Protein AF-A0A069CX34-F1 (afdb_monomer)

Solvent-accessible surface area (backbone atoms only — not comparable to full-atom values): 5318 Å² total; per-residue (Å²): 132,85,62,50,67,60,53,45,56,52,44,56,52,49,45,57,53,39,51,60,55,44,70,64,40,70,56,61,70,59,54,53,49,44,54,51,51,48,52,48,52,70,46,43,68,78,61,76,50,54,72,68,56,43,51,52,48,52,53,51,38,54,54,50,52,51,51,52,52,51,33,52,51,48,33,52,50,38,55,55,52,44,53,53,45,54,51,50,45,58,58,45,72,70,59,130

Foldseek 3Di:
DDPLVVLLVVLVVLLVVLVVLLVVLPPPVLVVLLVVLVVLLVCPCVNVDDNVVSVVSVVVSVVSVVVNVVSVVSNVVSVVVNVVSVVVNVVSVPPD

Radius of gyration: 21.65 Å; Cα contacts (8 Å, |Δi|>4): 52; chains: 1; bounding box: 49×14×63 Å

pLDDT: mean 92.32, std 6.16, range [60.31, 97.94]

Nearest PDB structures (foldseek):
  4mh6-assembly1_A  TM=6.468E-01  e=2.541E+00  Vibrio parahaemolyticus RIMD 2210633
  5ew5-assembly4_D  TM=6.158E-01  e=2.133E+00  Escherichia coli
  6ox7-assembly1_C  TM=5.773E-01  e=2.133E+00  Homo sapiens
  2i1k-assembly1_A  TM=4.880E-01  e=2.397E+00  Spodoptera frugiperda

Structure (mmCIF, N/CA/C/O backbone):
data_AF-A0A069CX34-F1
#
_entry.id   AF-A0A069CX34-F1
#
loop_
_atom_site.group_PDB
_atom_site.id
_atom_site.type_symbol
_atom_site.label_atom_id
_atom_site.label_alt_id
_atom_site.label_comp_id
_atom_site.label_asym_id
_atom_site.label_entity_id
_atom_site.label_seq_id
_atom_site.pdbx_PDB_ins_code
_atom_site.Cartn_x
_atom_site.Cartn_y
_atom_site.Cartn_z
_atom_site.occupancy
_atom_site.B_iso_or_equiv
_atom_site.auth_seq_id
_atom_site.auth_comp_id
_atom_site.auth_asym_id
_atom_site.auth_atom_id
_atom_site.pdbx_PDB_model_num
ATOM 1 N N . MET A 1 1 ? -27.747 6.296 25.259 1.00 74.94 1 MET A N 1
ATOM 2 C CA . MET A 1 1 ? -26.606 5.586 25.874 1.00 74.94 1 MET A CA 1
ATOM 3 C C . MET A 1 1 ? -25.720 5.113 24.734 1.00 74.94 1 MET A C 1
ATOM 5 O O . MET A 1 1 ? -26.278 4.734 23.711 1.00 74.94 1 MET A O 1
ATOM 9 N N . ILE A 1 2 ? -24.398 5.234 24.845 1.00 83.50 2 ILE A N 1
ATOM 10 C CA . ILE A 1 2 ? -23.472 4.762 23.803 1.00 83.50 2 ILE A CA 1
ATOM 11 C C . ILE A 1 2 ? -23.433 3.229 23.859 1.00 83.50 2 ILE A C 1
ATOM 13 O O . ILE A 1 2 ? -23.297 2.673 24.945 1.00 83.50 2 ILE A O 1
ATOM 17 N N . ASP A 1 3 ? -23.560 2.554 22.715 1.00 93.31 3 ASP A N 1
ATOM 18 C CA . ASP A 1 3 ? -23.406 1.096 22.628 1.00 93.31 3 ASP A CA 1
ATOM 19 C C . ASP A 1 3 ? -21.919 0.734 22.500 1.00 93.31 3 ASP A C 1
ATOM 21 O O . ASP A 1 3 ? -21.377 0.577 21.402 1.00 93.31 3 ASP A O 1
ATOM 25 N N . ALA A 1 4 ? -21.239 0.653 23.646 1.00 94.19 4 ALA A N 1
ATOM 26 C CA . ALA A 1 4 ? -19.811 0.352 23.709 1.00 94.19 4 ALA A CA 1
ATOM 27 C C . ALA A 1 4 ? -19.478 -1.005 23.067 1.00 94.19 4 ALA A C 1
ATOM 29 O O . ALA A 1 4 ? -18.480 -1.127 22.360 1.00 94.19 4 ALA A O 1
ATOM 30 N N . LYS A 1 5 ? -20.342 -2.014 23.240 1.00 93.75 5 LYS A N 1
ATOM 31 C CA . LYS A 1 5 ? -20.125 -3.358 22.690 1.00 93.75 5 LYS A CA 1
ATOM 32 C C . LYS A 1 5 ? -20.151 -3.348 21.163 1.00 93.75 5 LYS A C 1
ATOM 34 O O . LYS A 1 5 ? -19.291 -3.972 20.539 1.00 93.75 5 LYS A O 1
ATOM 39 N N . GLN A 1 6 ? -21.101 -2.629 20.565 1.00 95.50 6 GLN A N 1
ATOM 40 C CA . GLN A 1 6 ? -21.168 -2.488 19.113 1.00 95.50 6 GLN A CA 1
ATOM 41 C C . GLN A 1 6 ? -19.943 -1.749 18.561 1.00 95.50 6 GLN A C 1
ATOM 43 O O . GLN A 1 6 ? -19.377 -2.176 17.554 1.00 95.50 6 GLN A O 1
ATOM 48 N N . ILE A 1 7 ? -19.503 -0.672 19.223 1.00 96.06 7 ILE A N 1
ATOM 49 C CA . ILE A 1 7 ? -18.324 0.096 18.795 1.00 96.06 7 ILE A CA 1
ATOM 50 C C . ILE A 1 7 ? -17.060 -0.766 18.845 1.00 96.06 7 ILE A C 1
ATOM 52 O O . ILE A 1 7 ? -16.307 -0.781 17.872 1.00 96.06 7 ILE A O 1
ATOM 56 N N . LEU A 1 8 ? -16.846 -1.519 19.927 1.00 95.94 8 LEU A N 1
ATOM 57 C CA . LEU A 1 8 ? -15.699 -2.424 20.053 1.00 95.94 8 LEU A CA 1
ATOM 58 C C . LEU A 1 8 ? -15.719 -3.502 18.961 1.00 95.94 8 LEU A C 1
ATOM 60 O O . LEU A 1 8 ? -14.732 -3.671 18.2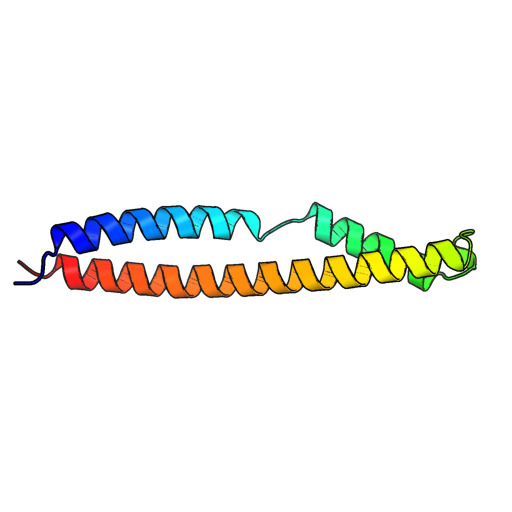52 1.00 95.94 8 LEU A O 1
ATOM 64 N N . SER A 1 9 ? -16.871 -4.146 18.734 1.00 96.88 9 SER A N 1
ATOM 65 C CA . SER A 1 9 ? -16.993 -5.188 17.705 1.00 96.88 9 SER A CA 1
ATOM 66 C C . SER A 1 9 ? -16.703 -4.674 16.292 1.00 96.88 9 SER A C 1
ATOM 68 O O . SER A 1 9 ? -16.084 -5.382 15.499 1.00 96.88 9 SER A O 1
ATOM 70 N N . LEU A 1 10 ? -17.164 -3.466 15.951 1.00 97.94 10 LEU A N 1
ATOM 71 C CA . LEU A 1 10 ? -16.879 -2.854 14.651 1.00 97.94 10 LEU A CA 1
ATOM 72 C C . LEU A 1 10 ? -15.421 -2.402 14.539 1.00 97.94 10 LEU A C 1
ATOM 74 O O . LEU A 1 10 ? -14.845 -2.467 13.456 1.00 97.94 10 LEU A O 1
ATOM 78 N N . SER A 1 11 ? -14.820 -1.971 15.648 1.00 97.56 11 SER A N 1
ATOM 79 C CA . SER A 1 11 ? -13.420 -1.550 15.693 1.00 97.56 11 SER A CA 1
ATOM 80 C C . SER A 1 11 ? -12.480 -2.727 15.431 1.00 97.56 11 SER A C 1
ATOM 82 O O . SER A 1 11 ? -11.580 -2.613 14.601 1.00 97.56 11 SER A O 1
ATOM 84 N N . ASP A 1 12 ? -12.743 -3.884 16.045 1.00 97.00 12 ASP A N 1
ATOM 85 C CA . ASP A 1 12 ? -11.987 -5.116 15.791 1.00 97.00 12 ASP A CA 1
ATOM 86 C C . ASP A 1 12 ? -12.103 -5.564 14.326 1.00 97.00 12 ASP A C 1
ATOM 88 O O . ASP A 1 12 ? -11.103 -5.912 13.689 1.00 97.00 12 ASP A O 1
ATOM 92 N N . ALA A 1 13 ? -13.314 -5.508 13.758 1.00 97.44 13 ALA A N 1
ATOM 93 C CA . ALA A 1 13 ? -13.544 -5.834 12.352 1.00 97.44 13 ALA A CA 1
ATOM 94 C C . ALA A 1 13 ? -12.783 -4.883 11.410 1.00 97.44 13 ALA A C 1
ATOM 96 O O . ALA A 1 13 ? -12.104 -5.337 10.486 1.00 97.44 13 ALA A O 1
ATOM 97 N N . ALA A 1 14 ? -12.831 -3.575 11.678 1.00 97.25 14 ALA A N 1
ATOM 98 C CA . ALA A 1 14 ? -12.119 -2.569 10.897 1.00 97.25 14 ALA A CA 1
ATOM 99 C C . ALA A 1 14 ? -10.591 -2.735 10.983 1.00 97.25 14 ALA A C 1
ATOM 101 O O . ALA A 1 14 ? -9.907 -2.630 9.964 1.00 97.25 14 ALA A O 1
ATOM 102 N N . LEU A 1 15 ? -10.040 -3.055 12.162 1.00 97.44 15 LEU A N 1
ATOM 103 C CA . LEU A 1 15 ? -8.610 -3.353 12.314 1.00 97.44 15 LEU A CA 1
ATOM 104 C C . LEU A 1 15 ? -8.191 -4.579 11.495 1.00 97.44 15 LEU A C 1
ATOM 106 O O . LEU A 1 15 ? -7.149 -4.552 10.835 1.00 97.44 15 LEU A O 1
ATOM 110 N N . ALA A 1 16 ? -9.012 -5.632 11.476 1.00 95.19 16 ALA A N 1
ATOM 111 C CA . ALA A 1 16 ? -8.742 -6.821 10.672 1.00 95.19 16 ALA A CA 1
ATOM 112 C C . ALA A 1 16 ? -8.736 -6.518 9.162 1.00 95.19 16 ALA A C 1
ATOM 114 O O . ALA A 1 16 ? -7.917 -7.067 8.421 1.00 95.19 16 ALA A O 1
ATOM 115 N N . GLU A 1 17 ? -9.620 -5.638 8.686 1.00 94.44 17 GLU A N 1
ATOM 116 C CA . GLU A 1 17 ? -9.609 -5.160 7.298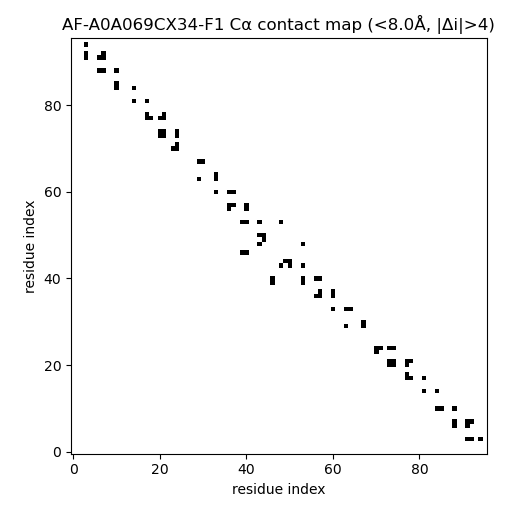 1.00 94.44 17 GLU A CA 1
ATOM 117 C C . GLU A 1 17 ? -8.368 -4.316 6.994 1.00 94.44 17 GLU A C 1
ATOM 119 O O . GLU A 1 17 ? -7.678 -4.565 6.004 1.00 94.44 17 GLU A O 1
ATOM 124 N N . MET A 1 18 ? -8.022 -3.377 7.876 1.00 93.38 18 MET A N 1
ATOM 125 C CA . MET A 1 18 ? -6.821 -2.548 7.753 1.00 93.38 18 MET A CA 1
ATOM 126 C C . MET A 1 18 ? -5.548 -3.390 7.658 1.00 93.38 18 MET A C 1
ATOM 128 O O . MET A 1 18 ? -4.691 -3.120 6.818 1.00 93.38 18 MET A O 1
ATOM 132 N N . GLN A 1 19 ? -5.435 -4.461 8.442 1.00 89.81 19 GLN A N 1
ATOM 133 C CA . GLN A 1 19 ? -4.263 -5.331 8.405 1.00 89.81 19 GLN A CA 1
ATOM 134 C C . GLN A 1 19 ? -4.116 -6.091 7.077 1.00 89.81 19 GLN A C 1
ATOM 136 O O . GLN A 1 19 ? -2.994 -6.277 6.602 1.00 89.81 19 GLN A O 1
ATOM 141 N N . LYS A 1 20 ? -5.230 -6.462 6.430 1.00 90.12 20 LYS A N 1
ATOM 142 C CA . LYS A 1 20 ? -5.214 -7.042 5.073 1.00 90.12 20 LYS A CA 1
ATOM 143 C C . LYS A 1 20 ? -4.741 -6.034 4.025 1.00 90.12 20 LYS A C 1
ATOM 145 O O . LYS A 1 20 ? -4.073 -6.414 3.071 1.00 90.12 20 LYS A O 1
ATOM 150 N N . ILE A 1 21 ? -5.079 -4.755 4.188 1.00 88.56 21 ILE A N 1
ATOM 151 C CA . ILE A 1 21 ? -4.608 -3.699 3.284 1.00 88.56 21 ILE A CA 1
ATOM 152 C C . ILE A 1 21 ? -3.115 -3.427 3.520 1.00 88.56 21 ILE A C 1
ATOM 154 O O . ILE A 1 21 ? -2.360 -3.262 2.564 1.00 88.56 21 ILE A O 1
ATOM 158 N N . ALA A 1 22 ? -2.663 -3.425 4.779 1.00 84.62 22 ALA A N 1
ATOM 159 C CA . ALA A 1 22 ? -1.262 -3.198 5.127 1.00 84.62 22 ALA A CA 1
ATOM 160 C C . ALA A 1 22 ? -0.323 -4.242 4.502 1.00 84.62 22 ALA A C 1
ATOM 162 O O . ALA A 1 22 ? 0.725 -3.864 3.976 1.00 84.62 22 ALA A O 1
ATOM 163 N N . SER A 1 23 ? -0.710 -5.525 4.513 1.00 80.50 23 SER A N 1
ATOM 164 C CA . SER A 1 23 ? 0.089 -6.619 3.941 1.00 80.50 23 SER A CA 1
ATOM 165 C C . SER A 1 23 ? 0.208 -6.565 2.415 1.00 80.50 23 SER A C 1
ATOM 167 O O . SER A 1 23 ? 1.155 -7.111 1.855 1.00 80.50 23 SER A O 1
ATOM 169 N N . ALA A 1 24 ? -0.701 -5.867 1.731 1.00 77.19 24 ALA A N 1
ATOM 170 C CA . ALA A 1 24 ? -0.631 -5.665 0.288 1.00 77.19 24 ALA A CA 1
ATOM 171 C C . ALA A 1 24 ? 0.412 -4.608 -0.130 1.00 77.19 24 ALA A C 1
ATOM 173 O O . ALA A 1 24 ? 0.736 -4.515 -1.309 1.00 77.19 24 ALA A O 1
ATOM 174 N N . GLY A 1 25 ? 0.939 -3.804 0.804 1.00 69.56 25 GLY A N 1
ATOM 175 C CA . GLY A 1 25 ? 1.766 -2.631 0.498 1.00 69.56 25 GLY A CA 1
ATOM 176 C C . GLY A 1 25 ? 3.218 -2.907 0.086 1.00 69.56 25 GLY A C 1
ATOM 177 O O . GLY A 1 25 ? 3.839 -2.040 -0.519 1.00 69.56 25 GLY A O 1
ATOM 178 N N . GLU A 1 26 ? 3.781 -4.084 0.372 1.00 72.44 26 GLU A N 1
ATOM 179 C CA . GLU A 1 26 ? 5.235 -4.295 0.230 1.00 72.44 26 GLU A CA 1
ATOM 180 C C . GLU A 1 26 ? 5.695 -4.636 -1.200 1.00 72.44 26 GLU A C 1
ATOM 182 O O . GLU A 1 26 ? 6.851 -4.403 -1.531 1.00 72.44 26 GLU A O 1
ATOM 187 N N . THR A 1 27 ? 4.804 -5.170 -2.046 1.00 84.00 27 THR A N 1
ATOM 188 C CA . THR A 1 27 ? 4.983 -5.552 -3.474 1.00 84.00 27 THR A CA 1
ATOM 189 C C . THR A 1 27 ? 6.423 -5.591 -4.053 1.00 84.00 27 THR A C 1
ATOM 191 O O . THR A 1 27 ? 6.714 -4.951 -5.072 1.00 84.00 27 THR A O 1
ATOM 194 N N . PRO A 1 28 ? 7.346 -6.407 -3.506 1.00 88.88 28 PRO A N 1
ATOM 195 C CA . PRO A 1 28 ? 8.775 -6.304 -3.828 1.00 88.88 28 PRO A CA 1
ATOM 196 C C . PRO A 1 28 ? 9.093 -6.654 -5.289 1.00 88.88 28 PRO A C 1
ATOM 198 O O . PRO A 1 28 ? 9.954 -6.033 -5.909 1.00 88.88 28 PRO A O 1
ATOM 201 N N . ALA A 1 29 ? 8.355 -7.600 -5.878 1.00 91.62 29 ALA A N 1
ATOM 202 C CA . ALA A 1 29 ? 8.512 -7.975 -7.283 1.00 91.62 29 ALA A CA 1
ATOM 203 C C . ALA A 1 29 ? 8.133 -6.838 -8.252 1.00 91.62 29 ALA A C 1
ATOM 205 O O . ALA A 1 29 ? 8.744 -6.697 -9.309 1.00 91.62 29 ALA A O 1
ATOM 206 N N . ILE A 1 30 ? 7.152 -6.005 -7.886 1.00 91.62 30 ILE A N 1
ATOM 207 C CA . ILE A 1 30 ? 6.709 -4.864 -8.698 1.00 91.62 30 ILE A CA 1
ATOM 208 C C . ILE A 1 30 ? 7.785 -3.779 -8.693 1.00 91.62 30 ILE A C 1
ATOM 210 O O . ILE A 1 30 ? 8.110 -3.235 -9.747 1.00 91.62 30 ILE A O 1
ATOM 214 N N . ILE A 1 31 ? 8.361 -3.495 -7.522 1.00 92.62 31 ILE A N 1
ATOM 215 C CA . ILE A 1 31 ? 9.462 -2.536 -7.377 1.00 92.62 31 ILE A CA 1
ATOM 216 C C . ILE A 1 31 ? 10.672 -3.005 -8.193 1.00 92.62 31 ILE A C 1
ATOM 218 O O . ILE A 1 31 ? 11.181 -2.247 -9.016 1.00 92.62 31 ILE A O 1
ATOM 222 N N . ALA A 1 32 ? 11.066 -4.275 -8.043 1.00 95.06 32 ALA A N 1
ATOM 223 C CA . ALA A 1 32 ? 12.193 -4.851 -8.772 1.00 95.06 32 ALA A CA 1
ATOM 224 C C . ALA A 1 32 ? 12.000 -4.798 -10.297 1.00 95.06 32 ALA A C 1
ATOM 226 O O . ALA A 1 32 ? 12.915 -4.405 -11.020 1.00 95.06 32 ALA A O 1
ATOM 227 N N . LEU A 1 33 ? 10.803 -5.136 -10.791 1.00 94.94 33 LEU A N 1
ATOM 228 C CA . LEU A 1 33 ? 10.493 -5.030 -12.216 1.00 94.94 33 LEU A CA 1
ATOM 229 C C . LEU A 1 33 ? 10.549 -3.571 -12.694 1.00 94.94 33 LEU A C 1
ATOM 231 O O . LEU A 1 33 ? 11.164 -3.294 -13.718 1.00 94.94 33 LEU A O 1
ATOM 235 N N . ASN A 1 34 ? 9.958 -2.629 -11.954 1.00 95.50 34 ASN A N 1
ATOM 236 C CA . ASN A 1 34 ? 10.003 -1.208 -12.303 1.00 95.50 34 ASN A CA 1
ATOM 237 C C . ASN A 1 34 ? 11.445 -0.663 -12.377 1.00 95.50 34 ASN A C 1
ATOM 239 O O . ASN A 1 34 ? 11.756 0.139 -13.261 1.00 95.50 34 ASN A O 1
ATOM 243 N N . ASP A 1 35 ? 12.325 -1.107 -11.479 1.00 95.31 35 ASP A N 1
ATOM 244 C CA . ASP A 1 35 ? 13.740 -0.731 -11.479 1.00 95.31 35 ASP A CA 1
ATOM 245 C C . ASP A 1 35 ? 14.512 -1.348 -12.648 1.00 95.31 35 ASP A C 1
ATOM 247 O O . ASP A 1 35 ? 15.360 -0.681 -13.239 1.00 95.31 35 ASP A O 1
ATOM 251 N N . GLU A 1 36 ? 14.205 -2.584 -13.037 1.00 95.50 36 GLU A N 1
ATOM 252 C CA . GLU A 1 36 ? 14.828 -3.209 -14.205 1.00 95.50 36 GLU A CA 1
ATOM 253 C C . GLU A 1 36 ? 14.388 -2.531 -15.509 1.00 95.50 36 GLU A C 1
ATOM 255 O O . GLU A 1 36 ? 15.223 -2.166 -16.338 1.00 95.50 36 GLU A O 1
ATOM 260 N N . LEU A 1 37 ? 13.089 -2.241 -15.647 1.00 94.88 37 LEU A N 1
ATOM 261 C CA . LEU A 1 37 ? 12.564 -1.472 -16.778 1.00 94.88 37 LEU A CA 1
ATOM 262 C C . LEU A 1 37 ? 13.223 -0.091 -16.873 1.00 94.88 37 LEU A C 1
ATOM 264 O O . LEU A 1 37 ? 13.539 0.356 -17.973 1.00 94.88 37 LEU A O 1
ATOM 268 N N . LYS A 1 38 ? 13.491 0.563 -15.734 1.00 94.56 38 LYS A N 1
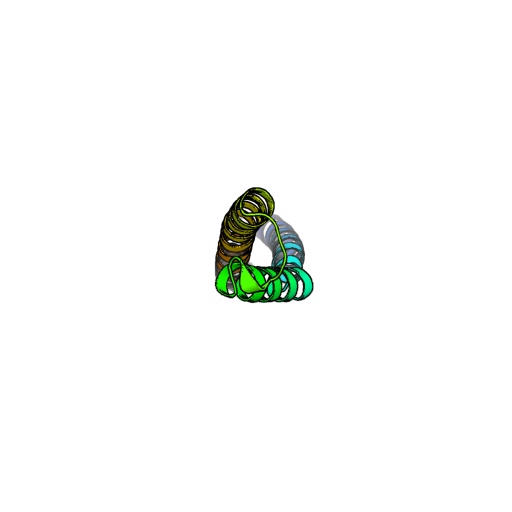ATOM 269 C CA . LYS A 1 38 ? 14.212 1.843 -15.684 1.00 94.56 38 LYS A CA 1
ATOM 270 C C . LYS A 1 38 ? 15.617 1.744 -16.275 1.00 94.56 38 LYS A C 1
ATOM 272 O O . LYS A 1 38 ? 16.024 2.644 -17.002 1.00 94.56 38 LYS A O 1
ATOM 277 N N . LYS A 1 39 ? 16.370 0.690 -15.947 1.00 94.69 39 LYS A N 1
ATOM 278 C CA . LYS A 1 39 ? 17.729 0.503 -16.479 1.00 94.69 39 LYS A CA 1
ATOM 279 C C . LYS A 1 39 ? 17.686 0.342 -17.995 1.00 94.69 39 LYS A C 1
ATOM 281 O O . LYS A 1 39 ? 18.431 1.013 -18.699 1.00 94.69 39 LYS A O 1
ATOM 286 N N . ILE A 1 40 ? 16.763 -0.483 -18.490 1.00 93.62 40 ILE A N 1
ATOM 287 C CA . ILE A 1 40 ? 16.603 -0.744 -19.924 1.00 93.62 40 ILE A CA 1
ATOM 288 C C . ILE A 1 40 ? 16.225 0.537 -20.677 1.00 93.62 40 ILE A C 1
ATOM 290 O O . ILE A 1 40 ? 16.824 0.843 -21.706 1.00 93.62 40 ILE A O 1
ATOM 294 N N . THR A 1 41 ? 15.278 1.328 -20.160 1.00 91.88 41 THR A N 1
ATOM 295 C CA . THR A 1 41 ? 14.891 2.591 -20.808 1.00 91.88 41 THR A CA 1
ATOM 296 C C . THR A 1 41 ? 16.011 3.632 -20.772 1.00 91.88 41 THR A C 1
ATOM 298 O O . THR A 1 41 ? 16.153 4.394 -21.725 1.00 91.88 41 THR A O 1
ATOM 301 N N . GLN A 1 42 ? 16.851 3.635 -19.731 1.00 92.94 42 GLN A N 1
ATOM 302 C CA . GLN A 1 42 ? 18.035 4.498 -19.636 1.00 92.94 42 GLN A CA 1
ATOM 303 C C . GLN A 1 42 ? 19.152 4.120 -20.616 1.00 92.94 42 GLN A C 1
ATOM 305 O O . GLN A 1 42 ? 19.857 5.012 -21.080 1.00 92.94 42 GLN A O 1
ATOM 310 N N . MET A 1 43 ? 19.291 2.836 -20.966 1.00 93.12 43 MET A N 1
ATOM 311 C CA . MET A 1 43 ? 20.211 2.388 -22.023 1.00 93.12 43 MET A CA 1
ATOM 312 C C . MET A 1 43 ? 19.776 2.867 -23.417 1.00 93.12 43 MET A C 1
ATOM 314 O O . MET A 1 43 ? 20.575 2.887 -24.351 1.00 93.12 43 MET A O 1
ATOM 318 N N . GLY A 1 44 ? 18.505 3.243 -23.592 1.00 88.06 44 GLY A N 1
ATOM 319 C CA . GLY A 1 44 ? 17.985 3.693 -24.879 1.00 88.06 44 GLY A CA 1
ATOM 320 C C . GLY A 1 44 ? 18.218 2.648 -25.972 1.00 88.06 44 GLY A C 1
ATOM 321 O O . GLY A 1 44 ? 17.971 1.458 -25.778 1.00 88.06 44 GLY A O 1
ATOM 322 N N . THR A 1 45 ? 18.719 3.074 -27.130 1.00 86.75 45 THR A N 1
ATOM 323 C CA . THR A 1 45 ? 18.973 2.181 -28.273 1.00 86.75 45 THR A CA 1
ATOM 324 C C . THR A 1 45 ? 20.081 1.152 -28.023 1.00 86.75 45 THR A C 1
ATOM 326 O O . THR A 1 45 ? 20.122 0.142 -28.720 1.00 86.75 45 THR A O 1
ATOM 329 N N . GLU A 1 46 ? 20.946 1.352 -27.021 1.00 91.38 46 GLU A N 1
ATOM 330 C CA . GLU A 1 46 ? 21.994 0.384 -26.643 1.00 91.38 46 GLU A CA 1
ATOM 331 C C . GLU A 1 46 ? 21.416 -0.894 -26.018 1.00 91.38 46 GLU A C 1
ATOM 333 O O . GLU A 1 46 ? 22.091 -1.918 -25.950 1.00 91.38 46 GLU A O 1
ATOM 338 N N . SER A 1 47 ? 20.141 -0.870 -25.617 1.00 90.50 47 SER A N 1
ATOM 339 C CA . SER A 1 47 ? 19.409 -2.058 -25.160 1.00 90.50 47 SER A CA 1
ATOM 340 C C . SER A 1 47 ? 19.125 -3.082 -26.268 1.00 90.50 47 SER A C 1
ATOM 342 O O . SER A 1 47 ? 18.678 -4.189 -25.974 1.00 90.50 47 SER A O 1
ATOM 344 N N . GLY A 1 48 ? 19.314 -2.719 -27.543 1.00 93.88 48 GLY A N 1
ATOM 345 C CA . GLY A 1 48 ? 18.921 -3.544 -28.690 1.00 93.88 48 GLY A CA 1
ATOM 346 C C . GLY A 1 48 ? 17.407 -3.586 -28.943 1.00 93.88 48 GLY A C 1
ATOM 347 O O . GLY A 1 48 ? 16.958 -4.279 -29.856 1.00 93.88 48 GLY A O 1
ATOM 348 N N . LEU A 1 49 ? 16.611 -2.844 -28.166 1.00 94.19 49 LEU A N 1
ATOM 349 C CA . LEU A 1 49 ? 15.168 -2.727 -28.356 1.00 94.19 49 LEU A CA 1
ATOM 350 C C . LEU A 1 49 ? 14.814 -1.615 -29.344 1.00 94.19 49 LEU A C 1
ATOM 352 O O . LEU A 1 49 ? 15.517 -0.614 -29.489 1.00 94.19 49 LEU A O 1
ATOM 356 N N . SER A 1 50 ? 13.670 -1.776 -30.011 1.00 95.06 50 SER A N 1
ATOM 357 C CA . SER A 1 50 ? 13.151 -0.746 -30.906 1.00 95.06 50 SER A CA 1
ATOM 358 C C . SER A 1 50 ? 12.713 0.504 -30.123 1.00 95.06 50 SER A C 1
ATOM 360 O O . SER A 1 50 ? 12.256 0.387 -28.980 1.00 95.06 50 SER A O 1
ATOM 362 N N . PRO A 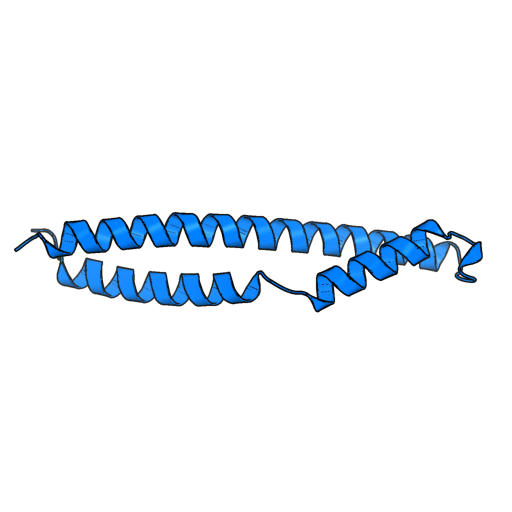1 51 ? 12.746 1.701 -30.739 1.00 93.19 51 PRO A N 1
ATOM 363 C CA . PRO A 1 51 ? 12.229 2.923 -30.116 1.00 93.19 51 PRO A CA 1
ATOM 364 C C . PRO A 1 51 ? 10.775 2.800 -29.637 1.00 93.19 51 PRO A C 1
ATOM 366 O O . PRO A 1 51 ? 10.415 3.331 -28.590 1.00 93.19 51 PRO A O 1
ATOM 369 N N . MET A 1 52 ? 9.944 2.054 -30.374 1.00 95.69 52 MET A N 1
ATOM 370 C CA . MET A 1 52 ? 8.555 1.791 -29.993 1.00 95.69 52 MET A CA 1
ATOM 371 C C . MET A 1 52 ? 8.467 0.974 -28.698 1.00 95.69 52 MET A C 1
ATOM 373 O O . MET A 1 52 ? 7.677 1.309 -27.818 1.00 95.69 52 MET A O 1
ATOM 377 N N . MET A 1 53 ? 9.298 -0.065 -28.554 1.00 95.56 53 MET A N 1
ATOM 378 C CA . MET A 1 53 ? 9.321 -0.880 -27.339 1.00 95.56 53 MET A CA 1
ATOM 379 C C . MET A 1 53 ? 9.834 -0.079 -26.139 1.00 95.56 53 MET A C 1
ATOM 381 O O . MET A 1 53 ? 9.259 -0.164 -25.058 1.00 95.56 53 MET A O 1
ATOM 385 N N . LEU A 1 54 ? 10.856 0.758 -26.335 1.00 94.44 54 LEU A N 1
ATOM 386 C CA . LEU A 1 54 ? 11.363 1.658 -25.295 1.00 94.44 54 LEU A CA 1
ATOM 387 C C . LEU A 1 54 ? 10.290 2.648 -24.819 1.00 94.44 54 LEU A C 1
ATOM 389 O O . LEU A 1 54 ? 10.138 2.849 -23.615 1.00 94.44 54 LEU A O 1
ATOM 393 N N . SER A 1 55 ? 9.506 3.213 -25.745 1.00 94.06 55 SER A N 1
ATOM 394 C CA . SER A 1 55 ? 8.364 4.074 -25.406 1.00 94.06 55 SER A CA 1
ATOM 395 C C . SER A 1 55 ? 7.310 3.318 -24.595 1.00 94.06 55 SER A C 1
ATOM 397 O O . SER A 1 55 ? 6.863 3.804 -23.560 1.00 94.06 55 SER A O 1
ATOM 399 N N . TYR A 1 56 ? 6.952 2.106 -25.020 1.00 95.81 56 TYR A N 1
ATOM 400 C CA . TYR A 1 56 ? 5.980 1.278 -24.310 1.00 95.81 56 TYR A CA 1
ATOM 401 C C . TYR A 1 56 ? 6.452 0.903 -22.893 1.00 95.81 56 TYR A C 1
ATOM 403 O O . TYR A 1 56 ? 5.681 0.965 -21.935 1.00 95.81 56 TYR A O 1
ATOM 411 N N . MET A 1 57 ? 7.736 0.576 -22.726 1.00 95.81 57 MET A N 1
ATOM 412 C CA . MET A 1 57 ? 8.326 0.299 -21.411 1.00 95.81 57 MET A CA 1
ATOM 413 C C . MET A 1 57 ? 8.318 1.532 -20.503 1.00 95.81 57 MET A C 1
ATOM 415 O O . MET A 1 57 ? 8.059 1.397 -19.307 1.00 95.81 57 MET A O 1
ATOM 419 N N . ALA A 1 58 ? 8.548 2.729 -21.052 1.00 93.25 58 ALA A N 1
ATOM 420 C CA . ALA A 1 58 ? 8.442 3.975 -20.296 1.00 93.25 58 ALA A CA 1
ATOM 421 C C . ALA A 1 58 ? 7.006 4.227 -19.795 1.00 93.25 58 ALA A C 1
ATOM 423 O O . ALA A 1 58 ? 6.817 4.644 -18.648 1.00 93.25 58 ALA A O 1
ATOM 424 N N . ASP A 1 59 ? 5.989 3.908 -20.601 1.00 96.12 59 ASP A N 1
ATOM 425 C CA . ASP A 1 59 ? 4.583 3.999 -20.186 1.00 96.12 59 ASP A CA 1
ATOM 426 C C . ASP A 1 59 ? 4.234 2.982 -19.089 1.00 96.12 59 ASP A C 1
ATOM 428 O O . ASP A 1 59 ? 3.599 3.339 -18.091 1.00 96.12 59 ASP A O 1
ATOM 432 N N . ILE A 1 60 ? 4.702 1.732 -19.214 1.00 96.06 60 ILE A N 1
ATOM 433 C CA . ILE A 1 60 ? 4.567 0.723 -18.150 1.00 96.06 60 ILE A CA 1
ATOM 434 C C . ILE A 1 60 ? 5.197 1.242 -16.855 1.00 96.06 60 I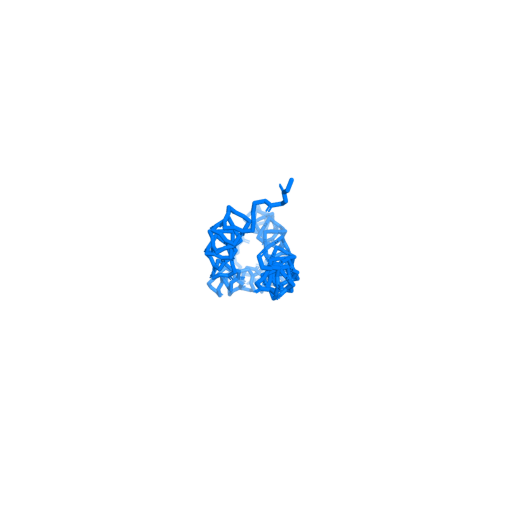LE A C 1
ATOM 436 O O . ILE A 1 60 ? 4.553 1.219 -15.805 1.00 96.06 60 ILE A O 1
ATOM 440 N N . GLN A 1 61 ? 6.424 1.759 -16.926 1.00 95.25 61 GLN A N 1
ATOM 441 C CA . GLN A 1 61 ? 7.142 2.290 -15.772 1.00 95.25 61 GLN A CA 1
ATOM 442 C C . GLN A 1 61 ? 6.368 3.431 -15.097 1.00 95.25 61 GLN A C 1
ATOM 444 O O . GLN A 1 61 ? 6.246 3.469 -13.871 1.00 95.25 61 GLN A O 1
ATOM 449 N N . LYS A 1 62 ? 5.801 4.356 -15.880 1.00 94.69 62 LYS A N 1
ATOM 450 C CA . LYS A 1 62 ? 4.971 5.448 -15.356 1.00 94.69 62 LYS A CA 1
ATOM 451 C C . LYS A 1 62 ? 3.776 4.912 -14.562 1.00 94.69 62 LYS A C 1
ATOM 453 O O . LYS A 1 62 ? 3.529 5.378 -13.447 1.00 94.69 62 LYS A O 1
ATOM 458 N N . ASN A 1 63 ? 3.071 3.923 -15.106 1.00 95.06 63 ASN A N 1
ATOM 459 C CA . ASN A 1 63 ? 1.907 3.318 -14.459 1.00 95.06 63 ASN A CA 1
ATOM 460 C C . ASN A 1 63 ? 2.295 2.535 -13.195 1.00 95.06 63 ASN A C 1
ATOM 462 O O . ASN A 1 63 ? 1.648 2.677 -12.157 1.00 95.06 63 ASN A O 1
ATOM 466 N N . MET A 1 64 ? 3.390 1.771 -13.241 1.00 94.38 64 MET A N 1
ATOM 467 C CA . MET A 1 64 ? 3.910 1.045 -12.078 1.00 94.38 64 MET A CA 1
ATOM 468 C C . MET A 1 64 ? 4.347 2.000 -10.965 1.00 94.38 64 MET A C 1
ATOM 470 O O . MET A 1 64 ? 4.000 1.787 -9.805 1.00 94.38 64 MET A O 1
ATOM 474 N N . LYS A 1 65 ? 5.037 3.095 -11.300 1.00 92.81 65 LYS A N 1
ATOM 475 C CA . LYS A 1 65 ? 5.434 4.123 -10.330 1.00 92.81 65 LYS A CA 1
ATOM 476 C C . LYS A 1 65 ? 4.227 4.770 -9.652 1.00 92.81 65 LYS A C 1
ATOM 478 O O . LYS A 1 65 ? 4.266 4.994 -8.443 1.00 92.81 65 LYS A O 1
ATOM 483 N N . PHE A 1 66 ? 3.168 5.064 -10.410 1.00 93.88 66 PHE A N 1
ATOM 484 C CA . PHE A 1 66 ? 1.922 5.581 -9.843 1.00 93.88 66 PHE A CA 1
ATOM 485 C C . PHE A 1 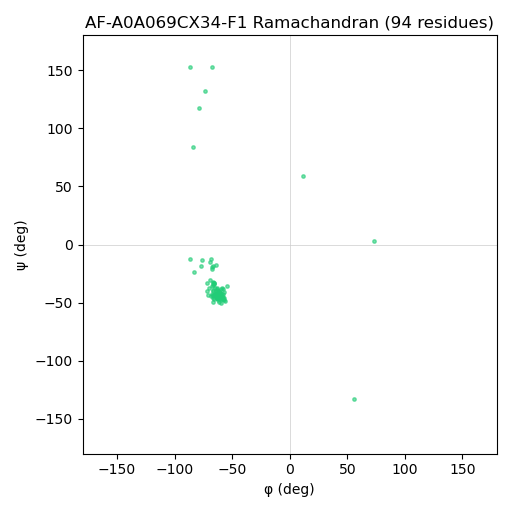66 ? 1.326 4.592 -8.837 1.00 93.88 66 PHE A C 1
ATOM 487 O O . PHE A 1 66 ? 1.086 4.961 -7.691 1.00 93.88 66 PHE A O 1
ATOM 494 N N . MET A 1 67 ? 1.192 3.322 -9.226 1.00 92.25 67 MET A N 1
ATOM 495 C CA . MET A 1 67 ? 0.677 2.266 -8.355 1.00 92.25 67 MET A CA 1
ATOM 496 C C . MET A 1 67 ? 1.514 2.089 -7.077 1.00 92.25 67 MET A C 1
ATOM 498 O O . MET A 1 67 ? 0.947 2.032 -5.989 1.00 92.25 67 MET A O 1
ATOM 502 N N . ILE A 1 68 ? 2.851 2.066 -7.177 1.00 91.25 68 ILE A N 1
ATOM 503 C CA . ILE A 1 68 ? 3.764 2.004 -6.018 1.00 91.25 68 ILE A CA 1
ATOM 504 C C . ILE A 1 68 ? 3.531 3.197 -5.081 1.00 91.25 68 ILE A C 1
ATOM 506 O O . ILE A 1 68 ? 3.414 3.023 -3.868 1.00 91.25 68 ILE A O 1
ATOM 510 N N . GLY A 1 69 ? 3.413 4.410 -5.631 1.00 91.62 69 GLY A N 1
ATOM 511 C CA . GLY A 1 69 ? 3.107 5.610 -4.851 1.00 91.62 69 GLY A CA 1
ATOM 512 C C . GLY A 1 69 ? 1.771 5.507 -4.110 1.00 91.62 69 GLY A C 1
ATOM 513 O O . GLY A 1 69 ? 1.705 5.806 -2.916 1.00 91.62 69 GLY A O 1
ATOM 514 N N . THR A 1 70 ? 0.725 5.027 -4.788 1.00 91.50 70 THR A N 1
ATOM 515 C CA . THR A 1 70 ? -0.593 4.793 -4.184 1.00 91.50 70 THR A CA 1
ATOM 516 C C . THR A 1 70 ? -0.524 3.764 -3.060 1.00 91.50 70 THR A C 1
ATOM 518 O O . THR A 1 70 ? -1.081 4.010 -1.994 1.00 91.50 70 THR A O 1
ATOM 521 N N . MET A 1 71 ? 0.190 2.650 -3.247 1.00 90.56 71 MET A N 1
ATOM 522 C CA . MET A 1 71 ? 0.342 1.619 -2.214 1.00 90.56 71 MET A CA 1
ATOM 523 C C . MET A 1 71 ? 1.080 2.144 -0.979 1.00 90.56 71 MET A C 1
ATOM 525 O O . MET A 1 71 ? 0.625 1.922 0.140 1.00 90.56 71 MET A O 1
ATOM 529 N N . ASN A 1 72 ? 2.156 2.915 -1.162 1.00 88.75 72 ASN A N 1
ATOM 530 C CA . ASN A 1 72 ? 2.896 3.527 -0.052 1.00 88.75 72 ASN A CA 1
ATOM 531 C C . ASN A 1 72 ? 2.040 4.535 0.734 1.00 88.75 72 ASN A C 1
ATOM 533 O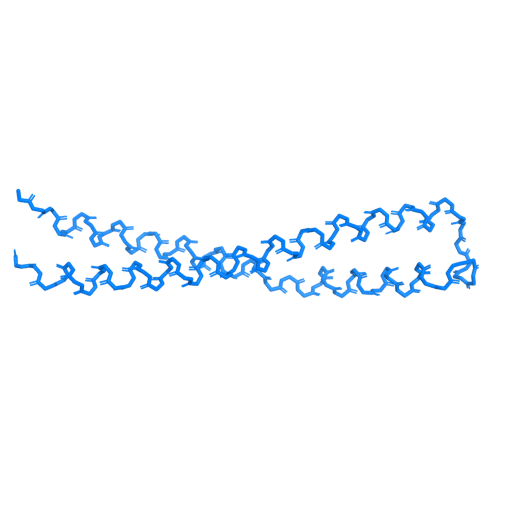 O . ASN A 1 72 ? 2.055 4.560 1.970 1.00 88.75 72 ASN A O 1
ATOM 537 N N . SER A 1 73 ? 1.270 5.361 0.020 1.00 91.81 73 SER A N 1
ATOM 538 C CA . SER A 1 73 ? 0.324 6.294 0.634 1.00 91.81 73 SER A CA 1
ATOM 539 C C . SER A 1 73 ? -0.758 5.539 1.406 1.00 91.81 73 SER A C 1
ATOM 541 O O . SER A 1 73 ? -0.990 5.834 2.579 1.00 91.81 73 SER A O 1
ATOM 543 N N . LEU A 1 74 ? -1.356 4.513 0.797 1.00 91.94 74 LEU A N 1
ATOM 544 C CA . LEU A 1 74 ? -2.374 3.682 1.428 1.00 91.94 74 LEU A CA 1
ATOM 545 C C . LEU A 1 74 ? -1.842 2.998 2.690 1.00 91.94 74 LEU A C 1
ATOM 547 O O . LEU A 1 74 ? -2.501 3.053 3.723 1.00 91.94 74 LEU A O 1
ATOM 551 N N . HIS A 1 75 ? -0.632 2.437 2.648 1.00 89.94 75 HIS A N 1
ATOM 552 C CA . HIS A 1 75 ? 0.013 1.830 3.812 1.00 89.94 75 HIS A CA 1
ATOM 553 C C . HIS A 1 75 ? 0.174 2.836 4.966 1.00 89.94 75 HIS A C 1
ATOM 555 O O . HIS A 1 75 ? -0.135 2.530 6.118 1.00 89.94 75 HIS A O 1
ATOM 561 N N . THR A 1 76 ? 0.576 4.073 4.657 1.00 91.81 76 THR A N 1
ATOM 562 C CA . THR A 1 76 ? 0.678 5.154 5.651 1.00 91.81 76 THR A CA 1
ATOM 563 C C . THR A 1 76 ? -0.686 5.505 6.248 1.00 91.81 76 THR A C 1
ATOM 565 O O . THR A 1 76 ? -0.823 5.620 7.467 1.00 91.81 76 THR A O 1
ATOM 568 N N . HIS A 1 77 ? -1.717 5.643 5.410 1.00 94.38 77 HIS A N 1
ATOM 569 C CA . HIS A 1 77 ? -3.074 5.929 5.873 1.00 94.38 77 HIS A CA 1
ATOM 570 C C . HIS A 1 77 ? -3.625 4.810 6.754 1.00 94.38 77 HIS A C 1
ATOM 572 O O . HIS A 1 77 ? -4.148 5.095 7.828 1.00 94.38 77 HIS A O 1
ATOM 578 N N . VAL A 1 78 ? -3.451 3.555 6.344 1.00 94.62 78 VAL A N 1
ATOM 579 C CA . VAL A 1 78 ? -3.852 2.371 7.109 1.00 94.62 78 VAL A CA 1
ATOM 580 C C . VAL A 1 78 ? -3.194 2.361 8.482 1.00 94.62 78 VAL A C 1
ATOM 582 O O . VAL A 1 78 ? -3.893 2.220 9.480 1.00 94.62 78 VAL A O 1
ATOM 585 N N . LYS A 1 79 ? -1.878 2.592 8.559 1.00 92.62 79 LYS A N 1
ATOM 586 C CA . LYS A 1 79 ? -1.160 2.670 9.838 1.00 92.62 79 LYS A CA 1
ATOM 587 C C . LYS A 1 79 ? -1.737 3.755 10.753 1.00 92.62 79 LYS A C 1
ATOM 589 O O . LYS A 1 79 ? -1.977 3.500 11.930 1.00 92.62 79 LYS A O 1
ATOM 594 N N . ASN A 1 80 ? -1.980 4.949 10.214 1.00 95.69 80 ASN A N 1
ATOM 595 C CA . ASN A 1 80 ? -2.505 6.070 10.995 1.00 95.69 80 ASN A CA 1
ATOM 596 C C . ASN A 1 80 ? -3.933 5.800 11.491 1.00 95.69 80 ASN A C 1
ATOM 598 O O . ASN A 1 80 ? -4.222 6.005 12.666 1.00 95.69 80 ASN A O 1
ATOM 602 N N . ARG A 1 81 ? -4.819 5.314 10.613 1.00 96.69 81 ARG A N 1
ATOM 603 C CA . ARG A 1 81 ? -6.209 5.004 10.975 1.00 96.69 81 ARG A CA 1
ATOM 604 C C . ARG A 1 81 ? -6.305 3.823 11.943 1.00 96.69 81 ARG A C 1
ATOM 606 O O . ARG A 1 81 ? -7.126 3.865 12.850 1.00 96.69 81 ARG A O 1
ATOM 613 N N . ALA A 1 82 ? -5.443 2.814 11.810 1.00 96.56 82 ALA A N 1
ATOM 614 C CA . ALA A 1 82 ? -5.383 1.707 12.761 1.00 96.56 82 ALA A CA 1
ATOM 615 C C . ALA A 1 82 ? -5.020 2.201 14.171 1.00 96.56 82 ALA A C 1
ATOM 617 O O . ALA A 1 82 ? -5.665 1.805 15.137 1.00 96.56 82 ALA A O 1
ATOM 618 N N . GLY A 1 83 ? -4.054 3.122 14.287 1.00 96.94 83 GLY A N 1
ATOM 619 C CA . GLY A 1 83 ? -3.712 3.750 15.567 1.00 96.94 83 GLY A CA 1
ATOM 620 C C . GLY A 1 83 ? -4.870 4.548 16.177 1.00 96.94 83 GLY A C 1
ATOM 621 O O . GLY A 1 83 ? -5.115 4.471 17.377 1.00 96.94 83 GLY A O 1
ATOM 622 N N . GLU A 1 84 ? -5.636 5.269 15.357 1.00 97.94 84 GLU A N 1
ATOM 623 C CA . GLU A 1 84 ? -6.837 5.978 15.822 1.00 97.94 84 GLU A CA 1
ATOM 624 C C . GLU A 1 84 ? -7.921 5.026 16.336 1.00 97.94 84 GLU A C 1
ATOM 626 O O . GLU A 1 84 ? -8.512 5.287 17.382 1.00 97.94 84 GLU A O 1
ATOM 631 N N . ILE A 1 85 ? -8.156 3.905 15.647 1.00 97.81 85 ILE A N 1
ATOM 632 C CA . ILE A 1 85 ? -9.119 2.891 16.094 1.00 97.81 85 ILE A CA 1
ATOM 633 C C . ILE A 1 85 ? -8.649 2.222 17.389 1.00 97.81 85 ILE A C 1
ATOM 635 O O . ILE A 1 85 ? -9.456 1.988 18.283 1.00 97.81 85 ILE A O 1
ATOM 639 N N . GLN A 1 86 ? -7.351 1.956 17.536 1.00 97.50 86 GLN A N 1
ATOM 640 C CA . GLN A 1 86 ? -6.798 1.430 18.786 1.00 97.50 86 GLN A CA 1
ATOM 641 C C . GLN A 1 86 ? -7.021 2.394 19.960 1.00 97.50 86 GLN A C 1
ATOM 643 O O . GLN A 1 86 ? -7.422 1.958 21.039 1.00 97.50 86 GLN A O 1
ATOM 648 N N . ASN A 1 87 ? -6.839 3.700 19.746 1.00 97.44 87 ASN A N 1
ATOM 649 C CA . ASN A 1 87 ? -7.149 4.710 20.760 1.00 97.44 87 ASN A CA 1
ATOM 650 C C . ASN A 1 87 ? -8.648 4.737 21.094 1.00 97.44 87 ASN A C 1
ATOM 652 O O . ASN A 1 87 ? -9.009 4.772 22.269 1.00 97.44 87 ASN A O 1
ATOM 656 N N . LEU A 1 88 ? -9.518 4.647 20.082 1.00 96.44 88 LEU A N 1
ATOM 657 C CA . LEU A 1 88 ? -10.967 4.561 20.283 1.00 96.44 88 LEU A CA 1
ATOM 658 C C . LEU A 1 88 ? -11.347 3.340 21.133 1.00 96.44 88 LEU A C 1
ATOM 660 O O . LEU A 1 88 ? -12.118 3.471 22.080 1.00 96.44 88 LEU A O 1
ATOM 664 N N . ILE A 1 89 ? -10.792 2.163 20.827 1.00 96.50 89 ILE A N 1
ATOM 665 C CA . ILE A 1 89 ? -11.005 0.937 21.611 1.00 96.50 89 ILE A CA 1
ATOM 666 C C . ILE A 1 89 ? -10.597 1.164 23.066 1.00 96.50 89 ILE A C 1
ATOM 668 O O . ILE A 1 89 ? -11.347 0.798 23.973 1.00 96.50 89 ILE A O 1
ATOM 672 N N . GLN A 1 90 ? -9.436 1.783 23.296 1.00 96.19 90 GLN A N 1
ATOM 673 C CA . GLN A 1 90 ? -8.930 2.046 24.639 1.00 96.19 90 GLN A CA 1
ATOM 674 C C . GLN A 1 90 ? -9.873 2.954 25.435 1.00 96.19 90 GLN A C 1
ATOM 676 O O . GLN A 1 90 ? -10.158 2.653 26.591 1.00 96.19 90 GLN A O 1
ATOM 681 N N . GLU A 1 91 ? -10.382 4.029 24.832 1.00 95.50 91 GLU A N 1
ATOM 682 C CA . GLU A 1 91 ? -11.332 4.937 25.482 1.00 95.50 91 GLU A CA 1
ATOM 683 C C . GLU A 1 91 ? -12.673 4.252 25.759 1.00 95.50 91 GLU A C 1
ATOM 685 O O . GLU A 1 91 ? -13.162 4.268 26.890 1.00 95.50 91 GLU A O 1
ATOM 690 N N . VAL A 1 92 ? -13.249 3.591 24.752 1.00 94.94 92 VAL A N 1
ATOM 691 C CA . VAL A 1 92 ? -14.570 2.955 24.852 1.00 94.94 92 VAL A CA 1
ATOM 692 C C . VAL A 1 92 ? -14.560 1.800 25.848 1.00 94.94 92 VAL A C 1
ATOM 694 O O . VAL A 1 92 ? -15.538 1.613 26.565 1.00 94.94 92 VAL A O 1
ATOM 697 N N . SER A 1 93 ? -13.444 1.078 25.973 1.00 92.50 93 SER A N 1
ATOM 698 C CA . SER A 1 93 ? -13.291 -0.001 26.959 1.00 92.50 93 SER A CA 1
ATOM 699 C C . SER A 1 93 ? -13.348 0.488 28.412 1.00 92.50 93 SER A C 1
ATOM 701 O O . SER A 1 93 ? -13.556 -0.318 29.318 1.00 92.50 93 SER A O 1
ATOM 703 N N . THR A 1 94 ? -13.166 1.792 28.661 1.00 92.50 94 THR A N 1
ATOM 704 C CA . THR A 1 94 ? -13.309 2.386 30.005 1.00 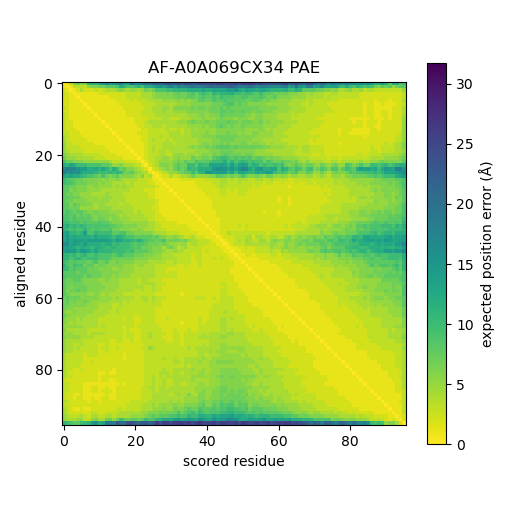92.50 94 THR A CA 1
ATOM 705 C C . THR A 1 94 ? -14.742 2.796 30.340 1.00 92.50 94 THR A C 1
ATOM 707 O O . THR A 1 94 ? -15.043 3.087 31.502 1.00 92.50 94 THR A O 1
ATOM 710 N N . LEU A 1 95 ? -15.631 2.817 29.343 1.00 87.31 95 LEU A N 1
ATOM 711 C CA . LEU A 1 95 ? -17.037 3.143 29.529 1.00 87.31 95 LEU A CA 1
ATOM 712 C C . LEU A 1 95 ? -17.750 1.909 30.099 1.00 87.31 95 LEU A C 1
ATOM 714 O O . LEU A 1 95 ? -17.755 0.845 29.483 1.00 87.31 95 LEU A O 1
ATOM 718 N N . LYS A 1 96 ? -18.298 2.059 31.309 1.00 60.31 96 LYS A N 1
ATOM 719 C CA . LYS A 1 96 ? -19.077 1.024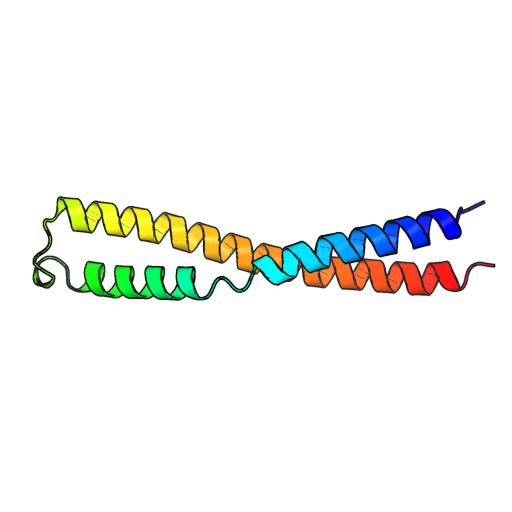 32.004 1.00 60.31 96 LYS A CA 1
ATOM 720 C C . LYS A 1 96 ? -20.417 0.759 31.331 1.00 60.31 96 LYS A C 1
ATOM 722 O O . LYS A 1 96 ? -21.064 1.752 30.926 1.00 60.31 96 LYS A O 1
#

Secondary structure (DSSP, 8-state):
---HHHHHHHHHHHHHHHHHHHHTT--HHHHHHHHHHHHHHHHGGGGS--HHHHHHHHHHHHHHHHHHHHHHHHHHHHHHHHHHHHHHHHHHTT--

Sequence (96 aa):
MIDAKQILSLSDAALAEMQKIASAGETPAIIALNDELKKITQMGTESGLSPMMLSYMADIQKNMKFMIGTMNSLHTHVKNRAGEIQNLIQEVSTLK

Mean predicted aligned error: 4.5 Å

Organism: Weissella oryzae (strain DSM 25784 / JCM 18191 / LMG 30913 / SG25) (NCBI:txid1329250)